Protein AF-A0A840EN44-F1 (afdb_monomer_lite)

pLDDT: mean 87.11, std 4.63, range [74.62, 94.12]

Organism: NCBI:txid1628250

Sequence (40 aa):
MLDELALETQIPTYNLVGELLNLELKGVVKPLPGKKYELT

Secondary structure (DSSP, 8-state):
-HHHHHHHHT--HHHHHHHHHHHHHTTSEEEETTTEEEE-

Radius of gyration: 9.54 Å; chains: 1; bounding box: 21×19×21 Å

Structure (mmCIF, N/CA/C/O backbone):
data_AF-A0A840EN44-F1
#
_entry.id   AF-A0A840EN44-F1
#
loop_
_atom_site.group_PDB
_atom_site.id
_atom_site.type_symbol
_atom_site.label_atom_id
_atom_site.label_alt_id
_atom_site.label_comp_id
_atom_site.label_asym_id
_atom_site.label_entity_id
_atom_site.label_seq_id
_atom_site.pdbx_PDB_ins_code
_atom_site.Cartn_x
_atom_site.Cartn_y
_atom_site.Cartn_z
_atom_site.occupancy
_atom_site.B_iso_or_equiv
_atom_site.auth_seq_id
_atom_site.auth_comp_id
_atom_site.auth_asym_id
_atom_site.auth_atom_id
_atom_site.pdbx_PDB_model_num
ATOM 1 N N . MET A 1 1 ? 2.969 -10.816 -4.329 1.00 75.94 1 MET A N 1
ATOM 2 C CA . MET A 1 1 ? 4.261 -10.271 -3.832 1.00 75.94 1 MET A CA 1
ATOM 3 C C . MET A 1 1 ? 4.373 -8.804 -4.224 1.00 75.94 1 MET A C 1
ATOM 5 O O . MET A 1 1 ? 3.676 -8.391 -5.137 1.00 75.94 1 MET A O 1
ATOM 9 N N . LEU A 1 2 ? 5.239 -8.014 -3.580 1.00 80.44 2 LEU A N 1
ATOM 10 C CA . LEU A 1 2 ? 5.452 -6.615 -3.983 1.00 80.44 2 LEU A CA 1
ATOM 11 C C . LEU A 1 2 ? 5.997 -6.505 -5.422 1.00 80.44 2 LEU A C 1
ATOM 13 O O . LEU A 1 2 ? 5.634 -5.592 -6.153 1.00 80.44 2 LEU A O 1
ATOM 17 N N . ASP A 1 3 ? 6.803 -7.482 -5.842 1.00 81.19 3 ASP A N 1
ATOM 18 C CA . ASP A 1 3 ? 7.338 -7.591 -7.205 1.00 81.19 3 ASP A CA 1
ATOM 19 C C . ASP A 1 3 ? 6.241 -7.837 -8.254 1.00 81.19 3 ASP A C 1
ATOM 21 O O . ASP A 1 3 ? 6.301 -7.298 -9.350 1.00 81.19 3 ASP A O 1
ATOM 25 N N . GLU A 1 4 ? 5.201 -8.599 -7.905 1.00 85.81 4 GLU A N 1
ATOM 26 C CA . GLU A 1 4 ? 4.014 -8.794 -8.752 1.00 85.81 4 GLU A CA 1
ATOM 27 C C . GLU A 1 4 ? 3.249 -7.483 -8.939 1.00 85.81 4 GLU A C 1
ATOM 29 O O . GLU A 1 4 ? 2.934 -7.124 -10.066 1.00 85.81 4 GLU A O 1
ATOM 34 N N . LEU A 1 5 ? 3.027 -6.721 -7.860 1.00 83.81 5 LEU A N 1
ATOM 35 C CA . LEU A 1 5 ? 2.411 -5.396 -7.976 1.00 83.81 5 LEU A CA 1
ATOM 36 C C . LEU A 1 5 ? 3.266 -4.450 -8.825 1.00 83.81 5 LEU A C 1
ATOM 38 O O . LEU A 1 5 ? 2.717 -3.691 -9.618 1.00 83.81 5 LEU A O 1
ATOM 42 N N . ALA A 1 6 ? 4.592 -4.485 -8.686 1.00 88.25 6 ALA A N 1
ATOM 43 C CA . ALA A 1 6 ? 5.495 -3.675 -9.502 1.00 88.25 6 ALA A CA 1
ATOM 44 C C . ALA A 1 6 ? 5.404 -4.043 -10.996 1.00 88.25 6 ALA A C 1
ATOM 46 O O . ALA A 1 6 ? 5.397 -3.160 -11.854 1.00 88.25 6 ALA A O 1
ATOM 47 N N . LEU A 1 7 ? 5.266 -5.337 -11.309 1.00 87.25 7 LEU A N 1
ATOM 48 C CA . LEU A 1 7 ? 5.051 -5.827 -12.672 1.00 87.25 7 LEU A CA 1
ATOM 49 C C . LEU A 1 7 ? 3.680 -5.417 -13.229 1.00 87.25 7 LEU A C 1
ATOM 51 O O . LEU A 1 7 ? 3.610 -4.962 -14.368 1.00 87.25 7 LEU A O 1
ATOM 55 N N . GLU A 1 8 ? 2.605 -5.526 -12.449 1.00 87.81 8 GLU A N 1
ATOM 56 C CA . GLU A 1 8 ? 1.254 -5.169 -12.907 1.00 87.81 8 GLU A CA 1
ATOM 57 C C . GLU A 1 8 ? 1.057 -3.659 -13.062 1.00 87.81 8 GLU A C 1
ATOM 59 O O . GLU A 1 8 ? 0.452 -3.198 -14.027 1.00 87.81 8 GLU A O 1
ATOM 64 N N . THR A 1 9 ? 1.596 -2.873 -12.132 1.00 85.94 9 THR A N 1
ATOM 65 C CA . THR A 1 9 ? 1.462 -1.409 -12.149 1.00 85.94 9 THR A CA 1
ATOM 66 C C . THR A 1 9 ? 2.501 -0.724 -13.033 1.00 85.94 9 THR A C 1
ATOM 68 O O . THR A 1 9 ? 2.372 0.468 -13.300 1.00 85.94 9 THR A O 1
ATOM 71 N N . GLN A 1 10 ? 3.529 -1.458 -13.484 1.00 90.62 10 GLN A N 1
ATOM 72 C CA . GLN A 1 10 ? 4.715 -0.915 -14.162 1.00 90.62 10 GLN A CA 1
ATOM 73 C C . GLN A 1 10 ? 5.445 0.155 -13.323 1.00 90.62 10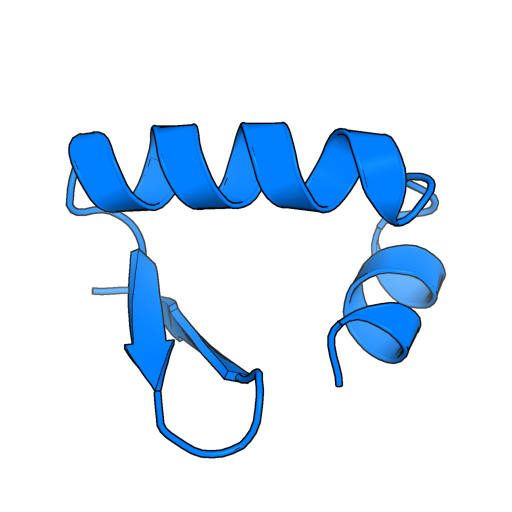 GLN A C 1
ATOM 75 O O . GLN A 1 10 ? 6.188 0.983 -13.854 1.00 90.62 10 GLN A O 1
ATOM 80 N N . ILE A 1 11 ? 5.244 0.147 -12.002 1.00 87.50 11 ILE A N 1
ATOM 81 C CA . ILE A 1 11 ? 5.901 1.052 -11.060 1.00 87.50 11 ILE A CA 1
ATOM 82 C C . ILE A 1 11 ? 7.096 0.314 -10.459 1.00 87.50 11 ILE A C 1
ATOM 84 O O . ILE A 1 11 ? 6.940 -0.799 -9.956 1.00 87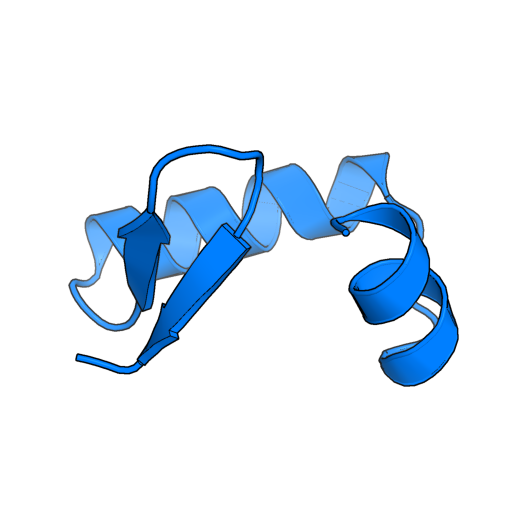.50 11 ILE A O 1
ATOM 88 N N . PRO A 1 12 ? 8.295 0.915 -10.441 1.00 88.81 12 PRO A N 1
ATOM 89 C CA . PRO A 1 12 ? 9.438 0.270 -9.821 1.00 88.81 12 PRO A CA 1
ATOM 90 C C . PRO A 1 12 ? 9.219 0.086 -8.314 1.00 88.81 12 PRO A C 1
ATOM 92 O O . PRO A 1 12 ? 8.720 0.977 -7.623 1.00 88.81 12 PRO A O 1
ATOM 95 N N . THR A 1 13 ? 9.652 -1.062 -7.791 1.00 86.75 13 THR A N 1
ATOM 96 C CA . THR A 1 13 ? 9.389 -1.515 -6.417 1.00 86.75 13 THR A CA 1
ATOM 97 C C . THR A 1 13 ? 9.730 -0.471 -5.351 1.00 86.75 13 THR A C 1
ATOM 99 O O . THR A 1 13 ? 8.966 -0.291 -4.410 1.00 86.75 13 THR A O 1
ATOM 102 N N . TYR A 1 14 ? 10.839 0.264 -5.502 1.00 87.06 14 TYR A N 1
ATOM 103 C CA . TYR A 1 14 ? 11.244 1.302 -4.541 1.00 87.06 14 TYR A CA 1
ATOM 104 C C . TYR A 1 14 ? 10.233 2.453 -4.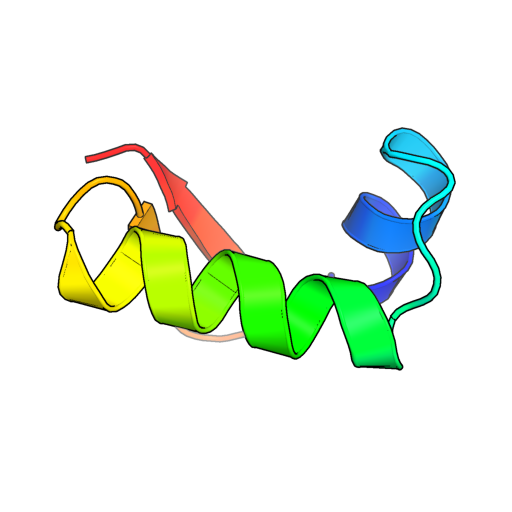443 1.00 87.06 14 TYR A C 1
ATOM 106 O O . TYR A 1 14 ? 10.035 3.009 -3.366 1.00 87.06 14 TYR A O 1
ATOM 114 N N . ASN A 1 15 ? 9.589 2.800 -5.559 1.00 89.06 15 ASN A N 1
ATOM 115 C CA . ASN A 1 15 ? 8.608 3.874 -5.625 1.00 89.06 15 ASN A CA 1
ATOM 116 C C . ASN A 1 15 ? 7.249 3.377 -5.119 1.00 89.06 15 ASN A C 1
ATOM 118 O O . ASN A 1 15 ? 6.553 4.075 -4.387 1.00 89.06 15 ASN A O 1
ATOM 122 N N . LEU A 1 16 ? 6.925 2.119 -5.431 1.00 89.25 16 LEU A N 1
ATOM 123 C CA . LEU A 1 16 ? 5.709 1.450 -4.981 1.00 89.25 16 LEU A CA 1
ATOM 124 C C . LEU A 1 16 ? 5.621 1.357 -3.447 1.00 89.25 16 LEU A C 1
ATOM 126 O O . LEU A 1 16 ? 4.540 1.526 -2.894 1.00 89.25 16 LEU A O 1
ATOM 130 N N . VAL A 1 17 ? 6.741 1.142 -2.744 1.00 87.50 17 VAL A N 1
ATOM 131 C CA . VAL A 1 17 ? 6.769 1.144 -1.265 1.00 87.50 17 VAL A CA 1
ATOM 132 C C . VAL A 1 17 ? 6.332 2.494 -0.694 1.00 87.50 17 VAL A C 1
ATOM 134 O O . VAL A 1 17 ? 5.566 2.526 0.267 1.00 87.50 17 VAL A O 1
ATOM 137 N N . GLY A 1 18 ? 6.791 3.602 -1.283 1.00 90.25 18 GLY A N 1
ATOM 138 C CA . GLY A 1 18 ? 6.400 4.947 -0.853 1.00 90.25 18 GLY A CA 1
ATOM 139 C C . GLY A 1 18 ? 4.910 5.211 -1.073 1.00 90.25 18 GLY A C 1
ATOM 140 O O . GLY A 1 18 ? 4.229 5.712 -0.179 1.00 90.25 18 GLY A O 1
ATOM 141 N N . GLU A 1 19 ? 4.384 4.803 -2.228 1.00 90.25 19 GLU A N 1
ATOM 142 C CA . GLU A 1 19 ? 2.956 4.925 -2.539 1.00 90.25 19 GLU A CA 1
ATOM 143 C C . GLU A 1 19 ? 2.083 4.055 -1.625 1.00 90.25 19 GLU A C 1
ATOM 145 O O . GLU A 1 19 ? 1.089 4.534 -1.082 1.00 90.25 19 GLU A O 1
ATOM 150 N N . LEU A 1 20 ? 2.471 2.801 -1.380 1.00 89.12 20 LEU A N 1
ATOM 151 C CA . LEU A 1 20 ? 1.745 1.906 -0.474 1.00 89.12 20 LEU A CA 1
ATOM 152 C C . LEU A 1 20 ? 1.741 2.422 0.966 1.00 89.12 20 LEU A C 1
ATOM 154 O O . LEU A 1 20 ? 0.707 2.349 1.623 1.00 89.12 20 LEU A O 1
ATOM 158 N N . LEU A 1 21 ? 2.848 3.005 1.436 1.00 90.00 21 LEU A N 1
ATOM 159 C CA . LEU A 1 21 ? 2.902 3.661 2.743 1.00 90.00 21 LEU A CA 1
ATOM 160 C C . LEU A 1 21 ? 1.950 4.865 2.803 1.00 90.00 21 LEU A C 1
ATOM 162 O O . LEU A 1 21 ? 1.218 5.029 3.776 1.00 90.00 21 LEU A O 1
ATOM 166 N N . ASN A 1 22 ? 1.906 5.688 1.752 1.00 93.25 22 ASN A N 1
ATOM 167 C CA . ASN A 1 22 ? 0.963 6.806 1.673 1.00 93.25 22 ASN A CA 1
ATOM 168 C C . ASN A 1 22 ? -0.497 6.333 1.698 1.00 93.25 22 ASN A C 1
ATOM 170 O O . ASN A 1 22 ? -1.345 6.978 2.317 1.00 93.25 22 ASN A O 1
ATOM 174 N N . LEU A 1 23 ? -0.806 5.228 1.019 1.00 92.00 23 LEU A N 1
ATOM 175 C CA . LEU A 1 23 ? -2.140 4.632 1.012 1.00 92.00 23 LEU A CA 1
ATOM 176 C C . LEU A 1 23 ? -2.495 4.007 2.368 1.00 92.00 23 LEU A C 1
ATOM 178 O O . LEU A 1 23 ? -3.644 4.113 2.793 1.00 92.00 23 LEU A O 1
ATOM 182 N N . GLU A 1 24 ? -1.522 3.419 3.064 1.00 91.81 24 GLU A N 1
ATOM 183 C CA . GLU A 1 24 ? -1.684 2.877 4.417 1.00 91.81 24 GLU A CA 1
ATOM 184 C C . GLU A 1 24 ? -1.995 3.994 5.420 1.00 91.81 24 GLU A C 1
ATOM 186 O O . GLU A 1 24 ? -2.965 3.903 6.170 1.00 91.81 24 GLU A O 1
ATOM 191 N N . LEU A 1 25 ? -1.252 5.104 5.364 1.00 92.69 25 LEU A N 1
ATOM 192 C CA . LEU A 1 25 ? -1.494 6.284 6.203 1.00 92.69 25 LEU A CA 1
ATOM 193 C C . LEU A 1 25 ? -2.866 6.924 5.949 1.00 92.69 25 LEU A C 1
ATOM 195 O O . LEU A 1 25 ? -3.464 7.497 6.858 1.00 92.69 25 LEU A O 1
ATOM 199 N N . LYS A 1 26 ? -3.377 6.822 4.718 1.00 94.12 26 LYS A N 1
ATOM 200 C CA . LYS A 1 26 ? -4.732 7.263 4.355 1.00 94.12 26 LYS A CA 1
ATOM 201 C C . LYS A 1 26 ? -5.818 6.246 4.730 1.00 94.12 26 LYS A C 1
ATOM 203 O O . LYS A 1 26 ? -6.995 6.552 4.562 1.00 94.12 26 LYS A O 1
ATOM 208 N N . GLY A 1 27 ? -5.445 5.057 5.206 1.00 91.69 27 GLY A N 1
ATOM 209 C CA . GLY A 1 27 ? -6.365 3.966 5.536 1.00 91.69 27 GLY A CA 1
ATOM 210 C C . GLY A 1 27 ? -6.964 3.250 4.322 1.00 91.69 27 GLY A C 1
ATOM 211 O O . GLY A 1 27 ? -7.904 2.478 4.484 1.00 91.69 27 GLY A O 1
ATOM 212 N N . VAL A 1 28 ? -6.440 3.490 3.116 1.00 92.06 28 VAL A N 1
ATOM 213 C CA . VAL A 1 28 ? -6.946 2.903 1.861 1.00 92.06 28 VAL A CA 1
ATOM 214 C C . VAL A 1 28 ? -6.479 1.461 1.690 1.00 92.06 28 VAL A C 1
ATOM 216 O O . VAL A 1 28 ? -7.209 0.638 1.146 1.00 92.06 28 VAL A O 1
ATOM 219 N N . VAL A 1 29 ? -5.264 1.152 2.148 1.00 90.81 29 VAL A N 1
ATOM 220 C CA . VAL A 1 29 ? -4.719 -0.209 2.121 1.00 90.81 29 VAL A CA 1
ATOM 221 C C . VAL A 1 29 ? -4.302 -0.651 3.512 1.00 90.81 29 VAL A C 1
ATOM 223 O O . VAL A 1 29 ? -3.865 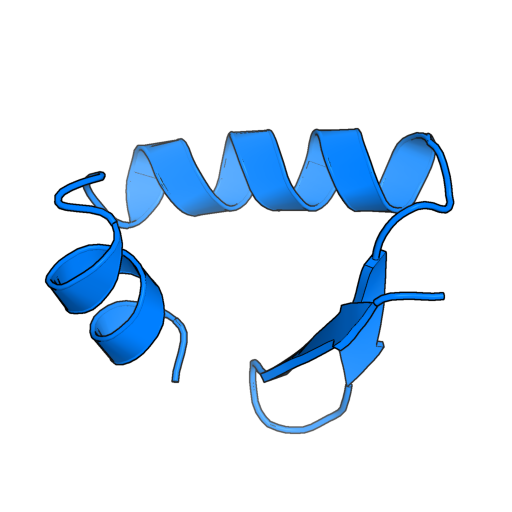0.159 4.331 1.00 90.81 29 VAL A O 1
ATOM 226 N N . LYS A 1 30 ? -4.384 -1.955 3.757 1.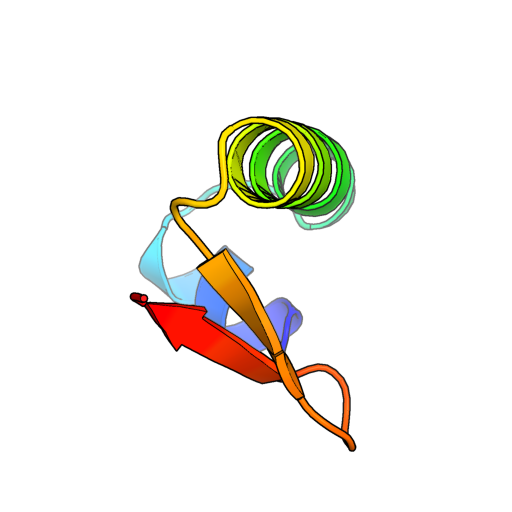00 89.69 30 LYS A N 1
ATOM 227 C CA . LYS A 1 30 ? -3.928 -2.594 4.985 1.00 89.69 30 LYS A CA 1
ATOM 228 C C . LYS A 1 30 ? -2.801 -3.583 4.685 1.00 89.69 30 LYS A C 1
ATOM 230 O O . LYS A 1 30 ? -2.951 -4.422 3.790 1.00 89.69 30 LYS A O 1
ATOM 235 N N . PRO A 1 31 ? -1.687 -3.539 5.434 1.00 88.38 31 PRO A N 1
ATOM 236 C CA . PRO A 1 31 ? -0.629 -4.521 5.289 1.00 88.38 31 PRO A CA 1
ATOM 237 C C . PRO A 1 31 ? -1.095 -5.875 5.835 1.00 88.38 31 PRO A C 1
ATOM 239 O O . PRO A 1 31 ? -1.641 -5.986 6.937 1.00 88.38 31 PRO A O 1
ATOM 242 N N . LEU A 1 32 ? -0.843 -6.924 5.061 1.00 86.62 32 LEU A N 1
ATOM 243 C CA . LEU A 1 32 ? -1.090 -8.314 5.418 1.00 86.62 32 LEU A CA 1
ATOM 244 C C . LEU A 1 32 ? 0.239 -9.071 5.565 1.00 86.62 32 LEU A C 1
ATOM 246 O O . LEU A 1 32 ? 1.234 -8.753 4.896 1.00 86.62 32 LEU A O 1
ATOM 250 N N . PRO A 1 33 ? 0.279 -10.116 6.412 1.00 85.12 33 PRO A N 1
ATOM 251 C CA . PRO A 1 33 ? 1.455 -10.968 6.527 1.00 85.12 33 PRO A CA 1
ATOM 252 C C . PRO A 1 33 ? 1.841 -11.560 5.161 1.00 85.12 33 PRO A C 1
ATOM 254 O O . PRO A 1 33 ? 0.994 -11.979 4.372 1.00 85.12 33 PRO A O 1
ATOM 257 N N . GLY A 1 34 ? 3.147 -11.597 4.883 1.00 83.25 34 GLY A N 1
ATOM 258 C CA . GLY A 1 34 ? 3.686 -12.113 3.619 1.00 83.25 34 GLY A CA 1
ATOM 259 C C . GLY A 1 34 ? 3.896 -11.069 2.515 1.00 83.25 34 GLY A C 1
ATOM 260 O O . GLY A 1 34 ? 3.896 -11.441 1.343 1.00 83.25 34 GLY A O 1
ATOM 261 N N . LYS A 1 35 ? 4.099 -9.786 2.865 1.00 75.75 35 LYS A N 1
ATOM 262 C CA . LYS A 1 35 ? 4.305 -8.674 1.907 1.00 75.75 35 LYS A CA 1
ATOM 263 C C . LYS A 1 35 ? 3.125 -8.510 0.938 1.00 75.75 35 LYS A C 1
ATOM 265 O O . LYS A 1 35 ? 3.314 -8.299 -0.263 1.00 75.75 35 LYS A O 1
ATOM 270 N N . LYS A 1 36 ? 1.914 -8.689 1.461 1.00 80.75 36 LYS A N 1
ATOM 271 C CA . LYS A 1 36 ? 0.653 -8.515 0.737 1.00 80.75 36 LYS A CA 1
ATOM 272 C C . LYS A 1 36 ? -0.052 -7.279 1.280 1.00 80.75 36 LYS A C 1
ATOM 274 O O . LYS A 1 36 ? 0.158 -6.912 2.432 1.00 80.75 36 LYS A O 1
ATOM 279 N N . TYR A 1 37 ? -0.884 -6.671 0.450 1.00 87.56 37 TYR A N 1
ATOM 280 C CA . TYR A 1 37 ? -1.715 -5.535 0.818 1.00 87.56 37 TYR A CA 1
ATOM 281 C C . TYR A 1 37 ? -3.142 -5.834 0.374 1.00 87.56 37 TYR A C 1
ATOM 283 O O . TYR A 1 37 ? -3.345 -6.465 -0.664 1.00 87.56 37 TYR A O 1
ATOM 291 N N . GLU A 1 38 ? -4.106 -5.413 1.175 1.00 86.50 38 GLU A N 1
ATOM 292 C CA . GLU A 1 38 ? -5.536 -5.515 0.886 1.00 86.50 38 GLU A CA 1
ATOM 293 C C . GLU A 1 38 ? -6.143 -4.115 0.889 1.00 86.50 38 GLU A C 1
ATOM 295 O O . GLU A 1 38 ? -5.660 -3.237 1.603 1.00 86.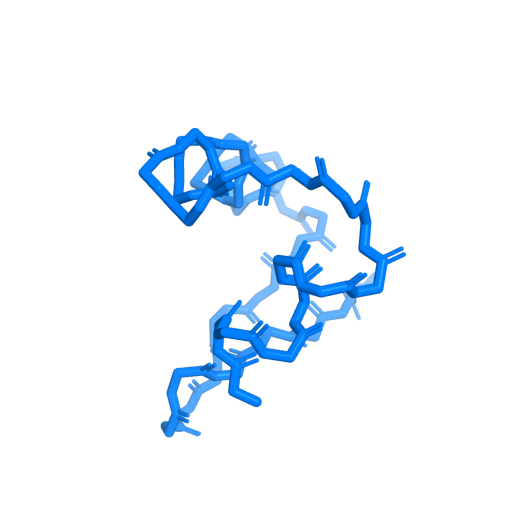50 38 GLU A O 1
ATOM 300 N N . LEU A 1 39 ? -7.162 -3.898 0.060 1.00 85.25 39 LEU A N 1
ATOM 301 C CA . LEU A 1 39 ? -7.933 -2.657 0.054 1.00 85.25 39 LEU A CA 1
ATOM 302 C C . LEU A 1 39 ? -8.938 -2.695 1.210 1.00 85.25 39 LEU A C 1
ATOM 304 O O . LEU A 1 39 ? -9.643 -3.693 1.359 1.00 85.25 39 LEU A O 1
ATOM 308 N N . THR A 1 40 ? -8.959 -1.636 2.022 1.00 74.62 40 THR A N 1
ATOM 309 C CA . THR A 1 40 ? -9.884 -1.493 3.160 1.00 74.62 40 THR A CA 1
ATOM 310 C C . THR A 1 40 ? -11.313 -1.220 2.699 1.00 74.62 40 THR A C 1
ATOM 312 O O . THR A 1 40 ? -11.484 -0.479 1.703 1.00 74.62 40 THR A O 1
#

Foldseek 3Di:
DLVVVCVVVVPDSVVVVVVVVVCVVVVQWDDDPPRDIDGD

InterPro domains:
  IPR036388 Winged helix-like DNA-binding domain superfamily [G3DSA:1.10.10.10] (1-39)
  IPR041614 DprA, winged helix domain [PF17782] (2-35)